Protein AF-A0A6G1VMU2-F1 (afdb_monomer_lite)

pLDDT: mean 72.43, std 15.26, range [37.62, 93.75]

Secondary structure (DSSP, 8-state):
--HHHHHHHHHHHHHHHHHHH-EEEEEEEEEEE-TT--EEEEEEEEEE-TTS-EE--EEEEE--TT-----HHHHHHH--TTS----

Foldseek 3Di:
DDPVVVVVVVVVVVVVCCQAVFDFDDKDWDWDADPVGFTKIKIWTWGQYNVRDTDTDIDIDGPPPPPDPDDPVVVVVVDDPPDDDPD

Radius of gyration: 17.81 Å; chains: 1; bounding box: 45×34×34 Å

Sequence (87 aa):
MAISDISLIFAFENELKERIMGKIINKTITKIVTEEGISLFRRVTKVLMPNGKYRYPVDYFDATPGVVKISKEEMDKVAIPVYEKLI

Structure (mmCIF, N/CA/C/O backbone):
data_AF-A0A6G1VMU2-F1
#
_entry.id   AF-A0A6G1VMU2-F1
#
loop_
_atom_site.group_PDB
_atom_site.id
_atom_site.type_symbol
_atom_site.label_atom_id
_atom_site.label_alt_id
_atom_site.label_comp_id
_atom_site.label_asym_id
_atom_site.label_entity_id
_atom_site.label_seq_id
_atom_site.pdbx_PDB_ins_code
_atom_site.Cartn_x
_atom_site.Cartn_y
_atom_site.Cartn_z
_atom_site.occupancy
_atom_site.B_iso_or_equiv
_atom_site.auth_seq_id
_atom_site.auth_comp_id
_atom_site.auth_asym_id
_atom_site.auth_atom_id
_atom_site.pdbx_PDB_model_num
ATOM 1 N N . MET A 1 1 ? 24.081 -18.334 22.388 1.00 54.09 1 MET A N 1
ATOM 2 C CA . MET A 1 1 ? 23.777 -17.459 21.239 1.00 54.09 1 MET A CA 1
ATOM 3 C C . MET A 1 1 ? 24.326 -16.090 21.556 1.00 54.09 1 MET A C 1
ATOM 5 O O . MET A 1 1 ? 23.849 -15.465 22.497 1.00 54.09 1 MET A O 1
ATOM 9 N N . ALA A 1 2 ? 25.389 -15.689 20.867 1.00 55.31 2 ALA A N 1
ATOM 10 C CA . ALA A 1 2 ? 25.967 -14.365 21.035 1.00 55.31 2 ALA A CA 1
ATOM 11 C C . ALA A 1 2 ? 25.112 -13.343 20.267 1.00 55.31 2 ALA A C 1
ATOM 13 O O . ALA A 1 2 ? 24.479 -13.671 19.267 1.00 55.31 2 ALA A O 1
ATOM 14 N N . ILE A 1 3 ? 25.085 -12.091 20.727 1.00 60.47 3 ILE A N 1
ATOM 15 C CA . ILE A 1 3 ? 24.337 -10.983 20.095 1.00 60.47 3 ILE A CA 1
ATOM 16 C C . ILE A 1 3 ? 24.752 -10.785 18.615 1.00 60.47 3 ILE A C 1
ATOM 18 O O . ILE A 1 3 ? 23.959 -10.326 17.787 1.00 60.47 3 ILE A O 1
ATOM 22 N N . SER A 1 4 ? 25.972 -11.203 18.260 1.00 64.94 4 SER A N 1
ATOM 23 C CA . SER A 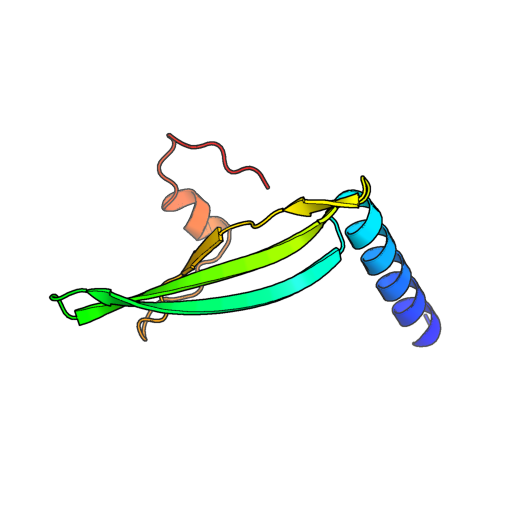1 4 ? 26.491 -11.246 16.889 1.00 64.94 4 SER A CA 1
ATOM 24 C C . SER A 1 4 ? 25.694 -12.166 15.964 1.00 64.94 4 SER A C 1
ATOM 26 O O . SER A 1 4 ? 25.443 -11.802 14.817 1.00 64.94 4 SER A O 1
ATOM 28 N N . ASP A 1 5 ? 25.254 -13.322 16.461 1.00 68.06 5 ASP A N 1
ATOM 29 C CA . ASP A 1 5 ? 24.601 -14.354 15.648 1.00 68.06 5 ASP A CA 1
ATOM 30 C C . ASP A 1 5 ? 23.196 -13.897 15.234 1.00 68.06 5 ASP A C 1
ATOM 32 O O . ASP A 1 5 ? 22.780 -14.068 14.092 1.00 68.06 5 ASP A O 1
ATOM 36 N N . ILE A 1 6 ? 22.493 -13.224 16.150 1.00 69.44 6 ILE A N 1
ATOM 37 C CA . ILE A 1 6 ? 21.152 -12.670 15.922 1.00 69.44 6 ILE A CA 1
ATOM 38 C C . ILE A 1 6 ? 21.207 -11.552 14.874 1.00 69.44 6 ILE A C 1
ATOM 40 O O . ILE A 1 6 ? 20.398 -11.524 13.949 1.00 69.44 6 ILE A O 1
ATOM 44 N N . SER A 1 7 ? 22.195 -10.660 14.976 1.00 66.31 7 SER A N 1
ATOM 45 C CA . SER A 1 7 ? 22.395 -9.565 14.017 1.00 66.31 7 SER A CA 1
ATOM 46 C C . SER A 1 7 ? 22.645 -10.080 12.593 1.00 66.31 7 SER A C 1
ATOM 48 O O . SER A 1 7 ? 22.117 -9.518 11.633 1.00 66.31 7 SER A O 1
ATOM 50 N N . LEU A 1 8 ? 23.405 -11.173 12.458 1.00 69.19 8 LEU A N 1
ATOM 51 C CA . LEU A 1 8 ? 23.681 -11.813 11.170 1.00 69.19 8 LEU A CA 1
ATOM 52 C C . LEU A 1 8 ? 22.421 -12.444 10.561 1.00 69.19 8 LEU A C 1
ATOM 54 O O . LEU A 1 8 ? 22.167 -12.283 9.368 1.00 69.19 8 LEU A O 1
ATOM 58 N N . ILE A 1 9 ? 21.613 -13.119 11.385 1.00 72.69 9 ILE A N 1
ATOM 59 C CA . ILE A 1 9 ? 20.342 -13.723 10.962 1.00 72.69 9 ILE A CA 1
ATOM 60 C C . ILE A 1 9 ? 19.382 -12.640 10.450 1.00 72.69 9 ILE A C 1
ATOM 62 O O . ILE A 1 9 ? 18.843 -12.772 9.354 1.00 72.69 9 ILE A O 1
ATOM 66 N N . PHE A 1 10 ? 19.226 -11.529 11.178 1.00 66.88 10 PHE A N 1
ATOM 67 C CA . PHE A 1 10 ? 18.367 -10.419 10.746 1.00 66.88 10 PHE A CA 1
ATOM 68 C C . PHE A 1 10 ? 18.845 -9.754 9.450 1.00 66.88 10 PHE A C 1
ATOM 70 O O . PHE A 1 10 ? 18.024 -9.378 8.609 1.00 66.88 10 PHE A O 1
ATOM 77 N N . ALA A 1 11 ? 20.159 -9.604 9.272 1.00 71.31 11 ALA A N 1
ATOM 78 C CA . ALA A 1 11 ? 20.720 -9.076 8.033 1.00 71.31 11 ALA A CA 1
ATOM 79 C C . ALA A 1 11 ? 20.407 -10.000 6.845 1.00 71.31 11 ALA A C 1
ATOM 81 O O . ALA A 1 11 ? 19.930 -9.529 5.812 1.00 71.31 11 ALA A O 1
ATOM 82 N N . PHE A 1 12 ? 20.587 -11.311 7.025 1.00 72.44 12 PHE A N 1
ATOM 83 C CA . PHE A 1 12 ? 20.313 -12.314 5.998 1.00 72.44 12 PHE A CA 1
ATOM 84 C C . PHE A 1 12 ? 18.822 -12.398 5.638 1.00 72.44 12 PHE A C 1
ATOM 86 O O . PHE A 1 12 ? 18.465 -12.466 4.461 1.00 72.44 12 PHE A O 1
ATOM 93 N N . GLU A 1 13 ? 17.929 -12.327 6.628 1.00 71.38 13 GLU A N 1
ATOM 94 C CA . GLU A 1 13 ? 16.483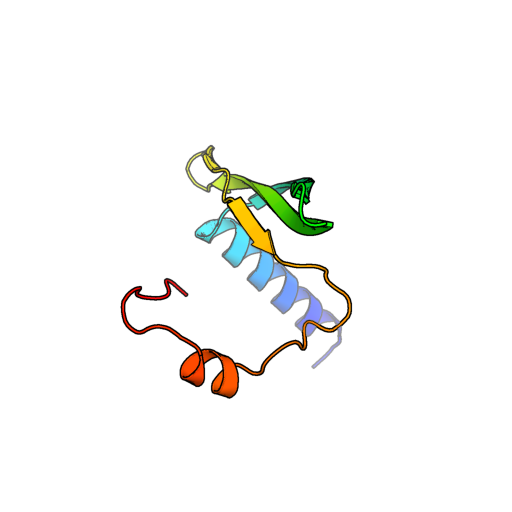 -12.278 6.390 1.00 71.38 13 GLU A CA 1
ATOM 95 C C . GLU A 1 13 ? 16.058 -11.034 5.605 1.00 71.38 13 GLU A C 1
ATOM 97 O O . GLU A 1 13 ? 15.212 -11.124 4.712 1.00 71.38 13 GLU A O 1
ATOM 102 N N . ASN A 1 14 ? 16.629 -9.869 5.920 1.00 69.62 14 ASN A N 1
ATOM 103 C CA . ASN A 1 14 ? 16.340 -8.639 5.188 1.00 69.62 14 ASN A CA 1
ATOM 104 C C . ASN A 1 14 ? 16.846 -8.711 3.745 1.00 69.62 14 ASN A C 1
ATOM 106 O O . ASN A 1 14 ? 16.125 -8.316 2.831 1.00 69.62 14 ASN A O 1
ATOM 110 N N . GLU A 1 15 ? 18.035 -9.267 3.522 1.00 73.00 15 GLU A N 1
ATOM 111 C CA . GLU A 1 15 ? 18.598 -9.441 2.182 1.00 73.00 15 GLU A CA 1
ATOM 112 C C . GLU A 1 15 ? 17.765 -10.413 1.327 1.00 73.00 15 GLU A C 1
ATOM 114 O O . GLU A 1 15 ? 17.465 -10.131 0.164 1.00 73.00 15 GLU A O 1
ATOM 119 N N . LEU A 1 16 ? 17.302 -11.523 1.913 1.00 72.38 16 LEU A N 1
ATOM 120 C CA . LEU A 1 16 ? 16.370 -12.455 1.267 1.00 72.38 16 LEU A CA 1
ATOM 121 C C . LEU A 1 16 ? 15.031 -11.792 0.928 1.00 72.38 16 LEU A C 1
ATOM 123 O O . LEU A 1 16 ? 14.518 -11.972 -0.179 1.00 72.38 16 LEU A O 1
ATOM 127 N N . LYS A 1 17 ? 14.475 -10.992 1.845 1.00 71.25 17 LYS A N 1
ATOM 128 C CA . LYS A 1 17 ? 13.240 -10.234 1.596 1.00 71.25 17 LYS A CA 1
ATOM 129 C C . LYS A 1 17 ? 13.419 -9.229 0.464 1.00 71.25 17 LYS A C 1
ATOM 131 O O . LYS A 1 17 ? 12.565 -9.179 -0.416 1.00 71.25 17 LYS A O 1
ATOM 136 N N . GLU A 1 18 ? 14.523 -8.486 0.419 1.00 74.62 18 GLU A N 1
ATOM 137 C CA . GLU A 1 18 ? 14.807 -7.567 -0.692 1.00 74.62 18 GLU A CA 1
ATOM 138 C C . GLU A 1 18 ? 14.963 -8.312 -2.029 1.00 74.62 18 GLU A C 1
ATOM 140 O O . GLU A 1 18 ? 14.457 -7.848 -3.054 1.00 74.62 18 GLU A O 1
ATOM 145 N N . ARG A 1 19 ? 15.585 -9.499 -2.023 1.00 70.88 19 ARG A N 1
ATOM 146 C CA . ARG A 1 19 ? 15.746 -10.354 -3.211 1.00 70.88 19 ARG A CA 1
ATOM 147 C C . ARG A 1 19 ? 14.450 -10.955 -3.749 1.00 70.88 19 ARG A C 1
ATOM 149 O O . ARG A 1 19 ? 14.408 -11.269 -4.934 1.00 70.88 19 ARG A O 1
ATOM 156 N N . ILE A 1 20 ? 13.424 -11.139 -2.921 1.00 76.31 20 ILE A N 1
ATOM 157 C CA . ILE A 1 20 ? 12.156 -11.771 -3.328 1.00 76.31 20 ILE A CA 1
ATOM 158 C C . ILE A 1 20 ? 11.055 -10.719 -3.522 1.00 76.31 20 ILE A C 1
ATOM 160 O O . ILE A 1 20 ? 10.380 -10.699 -4.551 1.00 76.31 20 ILE A O 1
ATOM 164 N N . MET A 1 21 ? 10.884 -9.820 -2.553 1.00 77.50 21 MET A N 1
ATOM 165 C CA . MET A 1 21 ? 9.795 -8.835 -2.503 1.00 77.50 21 MET A CA 1
ATOM 166 C C . MET A 1 21 ? 10.175 -7.482 -3.120 1.00 77.50 21 MET A C 1
ATOM 168 O O . MET A 1 21 ? 9.293 -6.686 -3.440 1.00 77.50 21 MET A O 1
ATOM 172 N N . GLY A 1 22 ? 11.470 -7.232 -3.325 1.00 82.94 22 GLY A N 1
ATOM 173 C CA . GLY A 1 22 ? 11.997 -5.958 -3.802 1.00 82.94 22 GLY A CA 1
ATOM 174 C C . GLY A 1 22 ? 12.353 -4.990 -2.673 1.00 82.94 22 GLY A C 1
ATOM 175 O O . GLY A 1 22 ? 11.882 -5.089 -1.540 1.00 82.94 22 GLY A O 1
ATOM 176 N N . LYS A 1 23 ? 13.206 -4.019 -3.000 1.00 88.44 23 LYS A N 1
ATOM 177 C CA . LYS A 1 23 ? 13.723 -3.016 -2.069 1.00 88.44 23 LYS A CA 1
ATOM 178 C C . LYS A 1 23 ? 12.809 -1.800 -2.007 1.00 88.44 23 LYS A C 1
ATOM 180 O O . LYS A 1 23 ? 12.493 -1.198 -3.035 1.00 88.44 23 LYS A O 1
ATOM 185 N N . ILE A 1 24 ? 12.420 -1.386 -0.803 1.00 89.38 24 ILE A N 1
ATOM 186 C CA . ILE A 1 24 ? 11.661 -0.146 -0.615 1.00 89.38 24 ILE A CA 1
ATOM 187 C C . ILE A 1 24 ? 12.593 1.051 -0.824 1.00 89.38 24 ILE A C 1
ATOM 189 O O . ILE A 1 24 ? 13.582 1.210 -0.117 1.00 89.38 24 ILE A O 1
ATOM 193 N N . ILE A 1 25 ? 12.251 1.910 -1.782 1.00 93.75 25 ILE A N 1
ATOM 194 C CA . ILE A 1 25 ? 13.020 3.111 -2.127 1.00 93.75 25 ILE A CA 1
ATOM 195 C C . ILE A 1 25 ? 12.434 4.349 -1.458 1.00 93.75 25 ILE A C 1
ATOM 197 O O . ILE A 1 25 ? 13.171 5.211 -0.992 1.00 93.75 25 ILE A O 1
ATOM 201 N N . ASN A 1 26 ? 11.105 4.463 -1.442 1.00 92.38 26 ASN A N 1
ATOM 202 C CA . ASN A 1 26 ? 10.423 5.619 -0.874 1.00 92.38 26 ASN A CA 1
ATOM 203 C C . ASN A 1 26 ? 9.011 5.253 -0.402 1.00 92.38 26 ASN A C 1
ATOM 205 O O . ASN A 1 26 ? 8.405 4.307 -0.911 1.00 92.38 26 ASN A O 1
ATOM 209 N N . LYS A 1 27 ? 8.476 6.035 0.535 1.00 92.12 27 LYS A N 1
ATOM 210 C CA . LYS A 1 27 ? 7.089 5.986 0.994 1.00 92.12 27 LYS A CA 1
ATOM 211 C C . LYS A 1 27 ? 6.517 7.397 0.995 1.00 92.12 27 LYS A C 1
ATOM 213 O O . LYS A 1 27 ? 7.049 8.285 1.652 1.00 92.12 27 LYS A O 1
ATOM 218 N N . THR A 1 28 ? 5.407 7.584 0.298 1.00 91.94 28 THR A N 1
ATOM 219 C CA . THR A 1 28 ? 4.649 8.836 0.299 1.00 91.94 28 THR A CA 1
ATOM 220 C C . THR A 1 28 ? 3.307 8.582 0.960 1.00 91.94 28 THR A C 1
ATOM 222 O O . THR A 1 28 ? 2.608 7.645 0.582 1.00 91.94 28 THR A O 1
ATOM 225 N N . ILE A 1 29 ? 2.957 9.395 1.954 1.00 90.50 29 ILE A N 1
ATOM 226 C CA . ILE A 1 29 ? 1.672 9.319 2.651 1.00 90.50 29 ILE A CA 1
ATOM 227 C C . ILE A 1 29 ? 0.882 10.581 2.323 1.00 90.50 29 ILE A C 1
ATOM 229 O O . ILE A 1 29 ? 1.398 11.691 2.433 1.00 90.50 29 ILE A O 1
ATOM 233 N N . THR A 1 30 ? -0.372 10.404 1.931 1.00 86.94 30 THR A N 1
ATOM 234 C CA . THR A 1 30 ? -1.309 11.482 1.632 1.00 86.94 30 THR A CA 1
ATOM 235 C C . THR A 1 30 ? -2.525 11.329 2.530 1.00 86.94 30 THR A C 1
ATOM 237 O O . THR A 1 30 ? -3.161 10.275 2.533 1.00 86.94 30 THR A O 1
ATOM 240 N N . LYS A 1 31 ? -2.854 12.379 3.286 1.00 85.75 31 LYS A N 1
ATOM 241 C CA . LYS A 1 31 ? -4.110 12.448 4.033 1.00 85.75 31 LYS A CA 1
ATOM 242 C C . LYS A 1 31 ? -5.224 12.879 3.081 1.00 85.75 31 LYS A C 1
ATOM 244 O O . LYS A 1 31 ? -5.099 13.899 2.409 1.00 85.75 31 LYS A O 1
ATOM 249 N N . ILE A 1 32 ? -6.290 12.099 3.036 1.00 80.88 32 ILE A N 1
ATOM 250 C CA . ILE A 1 32 ? -7.523 12.357 2.301 1.00 80.88 32 ILE A CA 1
ATOM 251 C C . ILE A 1 32 ? -8.582 12.665 3.355 1.00 80.88 32 ILE A C 1
ATOM 253 O O . ILE A 1 32 ? -8.780 11.872 4.272 1.00 80.88 32 ILE A O 1
ATOM 257 N N . VAL A 1 33 ? -9.225 13.823 3.248 1.00 79.62 33 VAL A N 1
ATOM 258 C CA . VAL A 1 33 ? -10.331 14.212 4.127 1.00 79.62 33 VAL A CA 1
ATOM 259 C C . VAL A 1 33 ? -11.566 14.363 3.253 1.00 79.62 33 VAL A C 1
ATOM 261 O O . VAL A 1 33 ? -11.520 15.104 2.272 1.00 79.62 33 VAL A O 1
ATOM 264 N N . THR A 1 34 ? -12.623 13.615 3.559 1.00 74.25 34 THR A N 1
ATOM 265 C CA . THR A 1 34 ? -13.909 13.739 2.860 1.00 74.25 34 THR A CA 1
ATOM 266 C C . THR A 1 34 ? -14.675 14.959 3.366 1.00 74.25 34 THR A C 1
ATOM 268 O O . THR A 1 34 ? -14.388 15.481 4.444 1.00 74.25 34 THR A O 1
ATOM 271 N N . GLU A 1 35 ? -15.680 15.403 2.610 1.00 74.69 35 GLU A N 1
ATOM 272 C CA . GLU A 1 35 ? -16.568 16.501 3.027 1.00 74.69 35 GLU A CA 1
ATOM 273 C C . GLU A 1 35 ? -17.327 16.183 4.330 1.00 74.69 35 GLU A C 1
ATOM 275 O O . GLU A 1 35 ? -17.637 17.081 5.105 1.00 74.69 35 GLU A O 1
ATOM 280 N N . GLU A 1 36 ? -17.537 14.896 4.623 1.00 72.44 36 GLU A N 1
ATOM 281 C CA . GLU A 1 36 ? -18.159 14.384 5.854 1.00 72.44 36 GLU A CA 1
ATOM 282 C C . GLU A 1 36 ? -17.186 14.324 7.052 1.00 72.44 36 GLU A C 1
ATOM 284 O O . GLU A 1 36 ? -17.549 13.872 8.136 1.00 72.44 36 GLU A O 1
ATOM 289 N N . GLY A 1 37 ? -15.931 14.758 6.876 1.00 67.12 37 GLY A N 1
ATOM 290 C CA . GLY A 1 37 ? -14.909 14.792 7.927 1.00 67.12 37 GLY A CA 1
ATOM 291 C C . GLY A 1 37 ? -14.152 13.475 8.145 1.00 67.12 37 GLY A C 1
ATOM 292 O O . GLY A 1 37 ? -13.290 13.404 9.025 1.00 67.12 37 GLY A O 1
ATOM 293 N N . ILE A 1 38 ? -14.409 12.443 7.335 1.00 71.62 38 ILE A N 1
ATOM 294 C CA . ILE A 1 38 ? -13.710 11.152 7.419 1.00 71.62 38 ILE A CA 1
ATOM 295 C C . ILE A 1 38 ? -12.271 11.333 6.926 1.00 71.62 38 ILE A C 1
ATOM 297 O O . ILE A 1 38 ? -12.034 11.858 5.838 1.00 71.62 38 ILE A O 1
ATOM 301 N N . SER A 1 39 ? -11.295 10.894 7.725 1.00 72.81 39 SER A N 1
ATOM 302 C CA . SER A 1 39 ? -9.867 10.995 7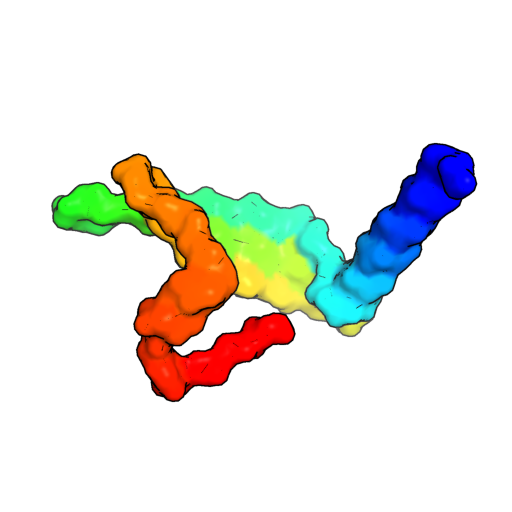.404 1.00 72.81 39 SER A CA 1
ATOM 303 C C . SER A 1 39 ? -9.283 9.635 7.022 1.00 72.81 39 SER A C 1
ATOM 305 O O . SER A 1 39 ? -9.147 8.757 7.863 1.00 72.81 39 SER A O 1
ATOM 307 N N . LEU A 1 40 ? -8.843 9.489 5.776 1.00 78.62 40 LEU A N 1
ATOM 308 C CA . LEU A 1 40 ? -8.148 8.303 5.274 1.00 78.62 40 LEU A CA 1
ATOM 309 C C . LEU A 1 40 ? -6.702 8.647 4.927 1.00 78.62 40 LEU A C 1
ATOM 311 O O . LEU A 1 40 ? -6.416 9.702 4.365 1.00 78.62 40 LEU A O 1
ATOM 315 N N . PHE A 1 41 ? -5.772 7.744 5.206 1.00 83.38 41 PHE A N 1
ATOM 316 C CA . PHE A 1 41 ? -4.382 7.887 4.798 1.00 83.38 41 PHE A CA 1
ATOM 317 C C . PHE A 1 41 ? -4.096 6.921 3.662 1.00 83.38 41 PHE 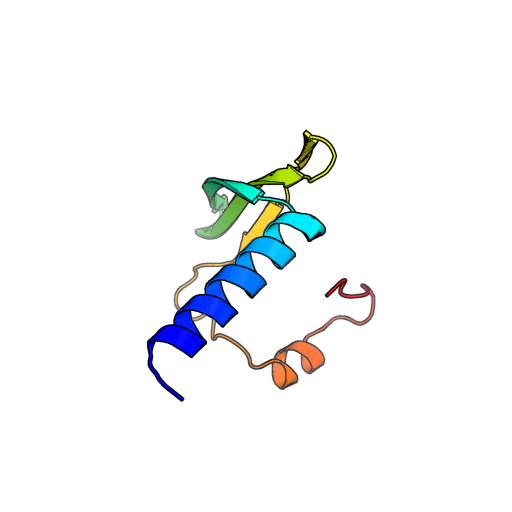A C 1
ATOM 319 O O . PHE A 1 41 ? -4.200 5.706 3.803 1.00 83.38 41 PHE A O 1
ATOM 326 N N . ARG A 1 42 ? -3.716 7.481 2.516 1.00 85.81 42 ARG A N 1
ATOM 327 C CA . ARG A 1 42 ? -3.228 6.727 1.369 1.00 85.81 42 ARG A CA 1
ATOM 328 C C . ARG A 1 42 ? -1.712 6.696 1.424 1.00 85.81 42 ARG A C 1
ATOM 330 O O . ARG A 1 42 ? -1.072 7.744 1.351 1.00 85.81 42 ARG A O 1
ATOM 337 N N . ARG A 1 43 ? -1.128 5.508 1.490 1.00 89.69 43 ARG A N 1
ATOM 338 C CA . ARG A 1 43 ? 0.314 5.310 1.373 1.00 89.69 43 ARG A CA 1
ATOM 339 C C . ARG A 1 43 ? 0.641 4.698 0.023 1.00 89.69 43 ARG A C 1
ATOM 341 O O . ARG A 1 43 ? 0.047 3.715 -0.399 1.00 89.69 43 ARG A O 1
ATOM 348 N N . VAL A 1 44 ? 1.610 5.301 -0.651 1.00 89.75 44 VAL A N 1
ATOM 349 C CA . VAL A 1 44 ? 2.214 4.782 -1.875 1.00 89.75 44 VAL A CA 1
ATOM 350 C C . VAL A 1 44 ? 3.655 4.438 -1.558 1.00 89.75 44 VAL A C 1
ATOM 352 O O . VAL A 1 44 ? 4.432 5.307 -1.157 1.00 89.75 44 VAL A O 1
ATOM 355 N N . THR A 1 45 ? 4.024 3.177 -1.742 1.00 92.00 45 THR A N 1
ATOM 356 C CA . THR A 1 45 ? 5.401 2.722 -1.532 1.00 92.00 45 THR A CA 1
ATOM 357 C C . THR A 1 45 ? 6.055 2.480 -2.884 1.00 92.00 45 THR A C 1
ATOM 359 O O . THR A 1 45 ? 5.549 1.696 -3.674 1.00 92.00 45 THR A O 1
ATOM 362 N N . LYS A 1 46 ? 7.189 3.128 -3.164 1.00 93.75 46 LYS A N 1
ATOM 363 C CA . LYS A 1 46 ? 8.003 2.839 -4.351 1.00 93.75 46 LYS A CA 1
ATOM 364 C C . LYS A 1 46 ? 8.934 1.673 -4.038 1.00 93.75 46 LYS A C 1
ATOM 366 O O . LYS A 1 46 ? 9.803 1.801 -3.176 1.00 93.75 46 LYS A O 1
ATOM 371 N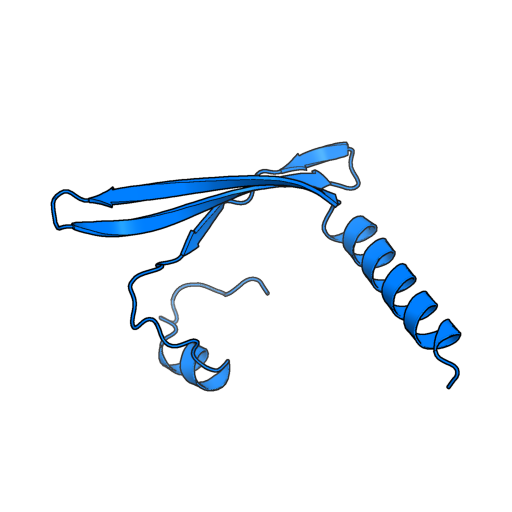 N . VAL A 1 47 ? 8.773 0.569 -4.758 1.00 92.75 47 VAL A N 1
ATOM 372 C CA . VAL A 1 47 ? 9.558 -0.661 -4.597 1.00 92.75 47 VAL A CA 1
ATOM 373 C C . VAL A 1 47 ? 10.369 -0.916 -5.864 1.00 92.75 47 VAL A C 1
ATOM 375 O O . VAL A 1 47 ? 9.810 -0.921 -6.960 1.00 92.75 47 VAL A O 1
ATOM 378 N N . LEU A 1 48 ? 11.679 -1.113 -5.728 1.00 92.88 48 LEU A N 1
ATOM 379 C CA . LEU A 1 48 ? 12.543 -1.618 -6.793 1.00 92.88 48 LEU A CA 1
ATOM 380 C C . LEU A 1 48 ? 12.532 -3.146 -6.745 1.00 92.88 48 LEU A C 1
ATOM 382 O O . LEU A 1 48 ? 13.042 -3.743 -5.800 1.00 92.88 48 LEU A O 1
ATOM 386 N N . MET A 1 49 ? 11.942 -3.774 -7.756 1.00 92.12 49 MET A N 1
ATOM 387 C CA . MET A 1 49 ? 11.890 -5.228 -7.858 1.00 92.12 49 MET A CA 1
ATOM 388 C C . MET A 1 49 ? 13.248 -5.807 -8.287 1.00 92.12 49 MET A C 1
ATOM 390 O O . MET A 1 49 ? 14.022 -5.118 -8.955 1.00 92.12 49 MET A O 1
ATOM 394 N N . PRO A 1 50 ? 13.511 -7.097 -8.011 1.00 87.25 50 PRO A N 1
ATOM 395 C CA . PRO A 1 50 ? 14.746 -7.773 -8.426 1.00 87.25 50 PRO A CA 1
ATOM 396 C C . PRO A 1 50 ? 14.991 -7.752 -9.941 1.00 87.25 50 PRO A C 1
ATOM 398 O O . PRO A 1 50 ? 16.129 -7.769 -10.392 1.00 87.25 50 PRO A O 1
ATOM 401 N N . ASN A 1 51 ? 13.926 -7.661 -10.743 1.00 88.88 51 ASN A N 1
ATOM 402 C CA . ASN A 1 51 ? 14.007 -7.534 -12.201 1.00 88.88 51 ASN A CA 1
ATOM 403 C C . ASN A 1 51 ? 14.302 -6.098 -12.691 1.00 88.88 51 ASN A C 1
ATOM 405 O O . ASN A 1 51 ? 14.130 -5.812 -13.875 1.00 88.88 51 ASN A O 1
ATOM 409 N N . GLY A 1 52 ? 14.661 -5.179 -11.791 1.00 90.94 52 GLY A N 1
ATOM 410 C CA . GLY A 1 52 ? 14.977 -3.782 -12.097 1.00 90.94 52 GLY A CA 1
ATOM 411 C C . GLY A 1 52 ? 13.764 -2.876 -12.333 1.00 90.94 52 GLY A C 1
ATOM 412 O O . GLY A 1 52 ? 13.931 -1.672 -12.514 1.00 90.94 52 GLY A O 1
ATOM 413 N N . LYS A 1 53 ? 12.533 -3.407 -12.324 1.00 92.81 53 LYS A N 1
ATOM 414 C CA . LYS A 1 53 ? 11.316 -2.606 -12.529 1.00 92.81 53 LYS A CA 1
ATOM 415 C C . LYS A 1 53 ? 10.825 -1.995 -11.222 1.00 92.81 53 LYS A C 1
ATOM 417 O O . LYS A 1 53 ? 10.910 -2.608 -10.160 1.00 92.81 53 LYS A O 1
ATOM 422 N N . TYR A 1 54 ? 10.222 -0.814 -11.311 1.00 93.44 54 TYR A N 1
ATOM 423 C CA . TYR A 1 54 ? 9.544 -0.207 -10.170 1.00 93.44 54 TYR A CA 1
ATOM 424 C C . TYR A 1 54 ? 8.097 -0.688 -10.052 1.00 93.44 54 TYR A C 1
ATOM 426 O O . TYR A 1 54 ? 7.373 -0.769 -11.045 1.00 93.44 54 TYR A O 1
ATOM 434 N N . ARG A 1 55 ? 7.665 -0.954 -8.819 1.00 90.12 55 ARG A N 1
ATOM 435 C CA . ARG A 1 55 ? 6.262 -1.141 -8.439 1.00 90.12 55 ARG A CA 1
ATOM 436 C C . ARG A 1 55 ? 5.847 -0.078 -7.431 1.00 90.12 55 ARG A C 1
ATOM 438 O O . ARG A 1 55 ? 6.675 0.429 -6.676 1.00 90.12 55 ARG A O 1
ATOM 445 N N . TYR A 1 56 ? 4.557 0.238 -7.434 1.00 92.94 56 TYR A N 1
ATOM 446 C CA . TYR A 1 56 ? 3.969 1.278 -6.592 1.00 92.94 56 TYR A CA 1
ATOM 447 C C . TYR A 1 56 ? 2.734 0.741 -5.859 1.00 92.94 56 TYR A C 1
ATOM 449 O O . TYR A 1 56 ? 1.624 1.179 -6.159 1.00 92.94 56 TYR A O 1
ATOM 457 N N . PRO A 1 57 ? 2.881 -0.254 -4.961 1.00 88.06 57 PRO A N 1
ATOM 458 C CA . PRO A 1 57 ? 1.775 -0.691 -4.119 1.00 88.06 57 PRO A CA 1
ATOM 459 C C . PRO A 1 57 ? 1.159 0.494 -3.368 1.00 88.06 57 PRO A C 1
ATOM 461 O O . PRO A 1 57 ? 1.867 1.371 -2.857 1.00 88.06 57 PRO A O 1
ATOM 464 N N . VAL A 1 58 ? -0.171 0.496 -3.341 1.00 86.06 58 VAL A N 1
ATOM 465 C CA . VAL A 1 58 ? -0.996 1.504 -2.680 1.00 86.06 58 VAL A CA 1
ATOM 466 C C . VAL A 1 58 ? -1.787 0.812 -1.586 1.00 86.06 58 VAL A C 1
ATOM 468 O O . VAL A 1 58 ? -2.451 -0.189 -1.848 1.00 86.06 58 VAL A O 1
ATOM 471 N N . ASP A 1 59 ? -1.734 1.361 -0.382 1.00 84.94 59 ASP A N 1
ATOM 472 C CA . ASP A 1 59 ? -2.531 0.911 0.748 1.00 84.94 59 ASP A CA 1
ATOM 473 C C . ASP A 1 59 ? -3.274 2.088 1.387 1.00 84.94 59 ASP A C 1
ATOM 475 O O . ASP A 1 59 ? -2.799 3.228 1.382 1.00 84.94 59 ASP A O 1
ATOM 479 N N . TYR A 1 60 ? -4.471 1.804 1.891 1.00 80.88 60 TYR A N 1
ATOM 480 C CA . TYR A 1 60 ? -5.330 2.765 2.569 1.00 80.88 60 TYR A CA 1
ATOM 481 C C . TYR A 1 60 ? -5.479 2.315 4.015 1.00 80.88 60 TYR A C 1
ATOM 483 O O . TYR A 1 60 ? -5.819 1.160 4.270 1.00 80.88 60 TYR A O 1
ATOM 491 N N . PHE A 1 61 ? -5.220 3.212 4.957 1.00 77.56 61 PHE A N 1
ATOM 492 C CA . PHE A 1 61 ? -5.474 2.963 6.368 1.00 77.56 61 PHE A CA 1
ATOM 493 C C . PHE A 1 61 ? -6.146 4.170 7.005 1.00 77.56 61 PHE A C 1
ATOM 495 O O . PHE A 1 61 ? -5.869 5.323 6.671 1.00 77.56 61 PHE A O 1
ATOM 502 N N . ASP A 1 62 ? -7.060 3.880 7.916 1.00 71.81 62 ASP A N 1
ATOM 503 C CA . ASP A 1 62 ? -7.720 4.882 8.730 1.00 71.81 62 ASP A CA 1
ATOM 504 C C . ASP A 1 62 ? -6.807 5.246 9.914 1.00 71.81 62 ASP A C 1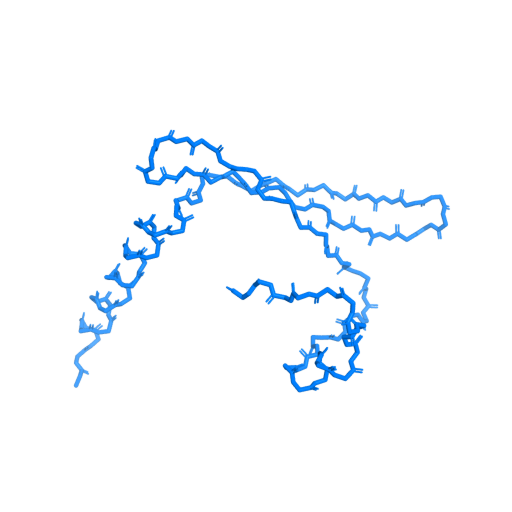
ATOM 506 O O . ASP A 1 62 ? -6.180 4.367 10.510 1.00 71.81 62 ASP A O 1
ATOM 510 N N . ALA A 1 63 ? -6.691 6.537 10.231 1.00 63.84 63 ALA A N 1
ATOM 511 C CA . ALA A 1 63 ? -6.024 6.997 11.454 1.00 63.84 63 ALA A CA 1
ATOM 512 C C . ALA A 1 63 ? -6.991 7.700 12.416 1.00 63.84 63 ALA A C 1
ATOM 514 O O . ALA A 1 63 ? -6.561 8.481 13.267 1.00 63.84 63 ALA A O 1
ATOM 515 N N . THR A 1 64 ? -8.291 7.437 12.278 1.00 59.69 64 THR A N 1
ATOM 516 C CA . THR A 1 64 ? -9.312 7.857 13.232 1.00 59.69 64 THR A CA 1
ATOM 517 C C . THR A 1 64 ? -8.923 7.356 14.631 1.00 59.69 64 THR A C 1
ATOM 519 O O . THR A 1 64 ? -8.666 6.159 14.815 1.00 59.69 64 THR A O 1
ATOM 522 N N . PRO A 1 65 ? -8.835 8.246 15.638 1.00 48.69 65 PRO A N 1
ATOM 523 C CA . PRO A 1 65 ? -8.598 7.842 17.018 1.00 48.69 65 PRO A CA 1
ATOM 524 C C . PRO A 1 65 ? -9.718 6.893 17.464 1.00 48.69 65 PRO A C 1
ATOM 526 O O . PRO A 1 65 ? -10.880 7.285 17.488 1.00 48.69 65 PRO A O 1
ATOM 529 N N . GLY A 1 66 ? -9.379 5.640 17.778 1.00 53.22 66 GLY A N 1
ATOM 530 C CA . GLY A 1 66 ? -10.351 4.594 18.135 1.00 53.22 66 GLY A CA 1
ATOM 531 C C . GLY A 1 66 ? -10.306 3.345 17.251 1.00 53.22 66 GLY A C 1
ATOM 532 O O . GLY A 1 66 ? -10.926 2.343 17.597 1.00 53.22 66 GLY A O 1
ATOM 533 N N . VAL A 1 67 ? -9.533 3.354 16.158 1.00 54.47 67 VAL A N 1
ATOM 534 C CA . VAL A 1 67 ? -9.247 2.135 15.385 1.00 54.47 67 VAL A CA 1
ATOM 535 C C . VAL A 1 67 ? -8.369 1.207 16.231 1.00 54.47 67 VAL A C 1
ATOM 537 O O . VAL A 1 67 ? -7.166 1.424 16.396 1.00 54.47 67 VAL A O 1
ATOM 540 N N . VAL A 1 68 ? -8.985 0.177 16.811 1.00 55.72 68 VAL A N 1
ATOM 541 C CA . VAL A 1 68 ? -8.291 -0.853 17.587 1.00 55.72 68 VAL A CA 1
ATOM 542 C C . VAL A 1 68 ? -7.565 -1.785 16.623 1.00 55.72 68 VAL A C 1
ATOM 544 O O . VAL A 1 68 ? -8.132 -2.267 15.642 1.00 55.72 68 VAL A O 1
ATOM 547 N N . LYS A 1 69 ? -6.287 -2.051 16.900 1.00 56.78 69 LYS A N 1
ATOM 548 C CA . LYS A 1 69 ? -5.513 -3.063 16.182 1.00 56.78 69 LYS A CA 1
ATOM 549 C C . LYS A 1 69 ? -6.102 -4.435 16.524 1.00 56.78 69 LYS A C 1
ATOM 551 O O . LYS A 1 69 ? -5.814 -4.974 17.586 1.00 56.78 69 LYS A O 1
ATOM 556 N N . ILE A 1 70 ? -6.952 -4.956 15.647 1.00 57.22 70 ILE A N 1
ATOM 557 C CA . ILE A 1 70 ? -7.572 -6.271 15.816 1.00 57.22 70 ILE A CA 1
ATOM 558 C C . ILE A 1 70 ? -6.540 -7.389 15.644 1.00 57.22 70 ILE A C 1
ATOM 560 O O . ILE A 1 70 ? -5.619 -7.301 14.823 1.00 57.22 70 ILE A O 1
ATOM 564 N N . SER A 1 71 ? -6.682 -8.437 16.448 1.00 58.69 71 SER A N 1
ATOM 565 C CA . SER A 1 71 ? -5.888 -9.663 16.331 1.00 58.69 71 SER A CA 1
ATOM 566 C C . SER A 1 71 ? -6.168 -10.376 14.996 1.00 58.69 71 SER A C 1
ATOM 568 O O . SER A 1 71 ? -7.182 -10.126 14.343 1.00 58.69 71 SER A O 1
ATOM 570 N N . LYS A 1 72 ? -5.279 -11.286 14.564 1.00 64.50 72 LYS A N 1
ATOM 571 C CA . LYS A 1 72 ? -5.511 -12.101 13.348 1.00 64.50 72 LYS A CA 1
ATOM 572 C C . LYS A 1 72 ? -6.841 -12.865 13.421 1.00 64.50 72 LYS A C 1
ATOM 574 O O . LYS A 1 72 ? -7.553 -12.937 12.428 1.00 64.50 72 LYS A O 1
ATOM 579 N N . GLU A 1 73 ? -7.187 -13.358 14.606 1.00 67.19 73 GLU A N 1
ATOM 580 C CA . GLU A 1 73 ? -8.414 -14.114 14.880 1.00 67.19 73 GLU A CA 1
ATOM 581 C C . GLU A 1 73 ? -9.681 -13.257 14.746 1.00 67.19 73 GLU A C 1
ATOM 583 O O . GLU A 1 73 ? -10.707 -13.717 14.250 1.00 67.19 73 GLU A O 1
ATOM 588 N N . GLU A 1 74 ? -9.627 -11.994 15.169 1.00 58.19 74 GLU A N 1
ATOM 589 C CA . GLU A 1 74 ? -10.732 -11.045 14.998 1.00 58.19 74 GLU A CA 1
ATOM 590 C C . GLU A 1 74 ? -10.838 -10.556 13.552 1.00 58.19 74 GLU A C 1
ATOM 592 O O . GLU A 1 74 ? -11.938 -10.372 13.037 1.00 58.19 74 GLU A O 1
ATOM 597 N N . MET A 1 75 ? -9.704 -10.412 12.866 1.00 59.62 75 MET A N 1
ATOM 598 C CA . MET A 1 75 ? -9.660 -10.034 11.456 1.00 59.62 75 MET A CA 1
ATOM 599 C C . MET A 1 75 ? -10.336 -11.071 10.548 1.00 59.62 75 MET A C 1
ATOM 601 O O . MET A 1 75 ? -10.960 -10.680 9.561 1.00 59.62 75 MET A O 1
ATOM 605 N N . ASP A 1 76 ? -10.242 -12.363 10.867 1.00 61.97 76 ASP A N 1
ATOM 606 C CA . ASP A 1 76 ? -10.912 -13.426 10.106 1.00 61.97 76 ASP A CA 1
ATOM 607 C C . ASP A 1 76 ? -12.433 -13.421 10.302 1.00 61.97 76 ASP A C 1
ATOM 609 O O . ASP A 1 76 ? -13.172 -13.727 9.371 1.00 61.97 76 ASP A O 1
ATOM 613 N N . LYS A 1 77 ? -12.924 -12.987 11.469 1.00 62.38 77 LYS A N 1
ATOM 614 C CA . LYS A 1 77 ? -14.369 -12.852 11.739 1.00 62.38 77 LYS A CA 1
ATOM 615 C C . LYS A 1 77 ? -15.010 -11.671 11.010 1.00 62.38 77 LYS A C 1
ATOM 617 O O . LYS A 1 77 ? -16.207 -11.696 10.744 1.00 62.38 77 LYS A O 1
ATOM 622 N N . VAL A 1 78 ? -14.226 -10.636 10.714 1.00 55.31 78 VAL A N 1
ATOM 623 C CA . VAL A 1 78 ? -14.680 -9.417 10.019 1.00 55.31 78 VAL A CA 1
ATOM 624 C C . VAL A 1 78 ? -14.418 -9.500 8.507 1.00 55.31 78 VAL A C 1
ATOM 626 O O . VAL A 1 78 ? -14.900 -8.670 7.737 1.00 55.31 78 VAL A O 1
ATOM 629 N N . ALA A 1 79 ? -13.667 -10.505 8.049 1.00 51.28 79 ALA A N 1
ATOM 630 C CA . ALA A 1 79 ? -13.367 -10.685 6.637 1.00 51.28 79 ALA A CA 1
ATOM 631 C C . ALA A 1 79 ? -14.635 -11.052 5.847 1.00 51.28 79 ALA A C 1
ATOM 633 O O . ALA A 1 79 ? -15.248 -12.095 6.064 1.00 51.28 79 ALA A O 1
ATOM 634 N N . ILE A 1 80 ? -15.008 -10.200 4.889 1.00 50.56 80 ILE A N 1
ATOM 635 C CA . ILE A 1 80 ? -16.047 -10.513 3.906 1.00 50.56 80 ILE A CA 1
ATOM 636 C C . ILE A 1 80 ? -15.468 -11.581 2.958 1.00 50.56 80 ILE A C 1
ATOM 638 O O . ILE A 1 80 ? -14.436 -11.321 2.334 1.00 50.56 80 ILE A O 1
ATOM 642 N N . PRO A 1 81 ? -16.105 -12.758 2.812 1.00 54.00 81 PRO A N 1
ATOM 643 C CA . PRO A 1 81 ? -15.523 -13.957 2.189 1.00 54.00 81 PRO A CA 1
ATOM 644 C C . PRO A 1 81 ? -15.277 -13.868 0.670 1.00 54.00 81 PRO A C 1
ATOM 646 O O . PRO A 1 81 ? -14.986 -14.872 0.032 1.00 54.00 81 PRO A O 1
ATOM 649 N N . VAL A 1 82 ? -15.412 -12.687 0.065 1.00 45.03 82 VAL A N 1
ATOM 650 C CA . VAL A 1 82 ? -15.445 -12.511 -1.395 1.00 45.03 82 VAL A CA 1
ATOM 651 C C . VAL A 1 82 ? -14.059 -12.217 -1.991 1.00 45.03 82 VAL A C 1
ATOM 653 O O . VAL A 1 82 ? -13.875 -12.363 -3.195 1.00 45.03 82 VAL A O 1
ATOM 656 N N . TYR A 1 83 ? -13.059 -11.865 -1.176 1.00 42.19 83 TYR A N 1
ATOM 657 C CA . TYR A 1 83 ? -11.700 -11.606 -1.661 1.00 42.19 83 TYR A CA 1
ATOM 658 C C . TYR A 1 83 ? -10.672 -12.491 -0.959 1.00 42.19 83 TYR A C 1
ATOM 660 O O . TYR A 1 83 ? -10.493 -12.417 0.257 1.00 42.19 83 TYR A O 1
ATOM 668 N N . GLU A 1 84 ? -9.961 -13.300 -1.745 1.00 43.38 84 GLU A N 1
ATOM 669 C CA . GLU A 1 84 ? -8.769 -14.010 -1.290 1.00 43.38 84 GLU A CA 1
ATOM 670 C C . GLU A 1 84 ? -7.709 -12.994 -0.845 1.00 43.38 84 GLU A C 1
ATOM 672 O O . GLU A 1 84 ? -7.251 -12.151 -1.623 1.00 43.38 84 GLU A O 1
ATOM 677 N N . LYS A 1 85 ? -7.318 -13.061 0.431 1.00 46.44 85 LYS A N 1
ATOM 678 C CA . LYS A 1 85 ? -6.181 -12.296 0.944 1.00 46.44 85 LYS A CA 1
ATOM 679 C C . LYS A 1 85 ? -4.900 -12.939 0.420 1.00 46.44 85 LYS A C 1
ATOM 681 O O . LYS A 1 85 ? -4.507 -14.003 0.886 1.00 46.44 85 LYS A O 1
ATOM 686 N N . LEU A 1 86 ? -4.236 -12.271 -0.519 1.00 37.62 86 LEU A N 1
ATOM 687 C CA . LEU A 1 86 ? -2.849 -12.577 -0.867 1.00 37.62 86 LEU A CA 1
ATOM 688 C C . LEU A 1 86 ? -1.962 -12.156 0.317 1.00 37.62 86 LEU A C 1
ATOM 690 O O . LEU A 1 86 ? -1.780 -10.960 0.555 1.00 37.62 86 LEU A O 1
ATOM 694 N N . ILE A 1 87 ? -1.509 -13.147 1.091 1.00 41.41 87 ILE A N 1
ATOM 695 C CA . ILE A 1 87 ? -0.547 -13.008 2.200 1.00 41.41 87 ILE A CA 1
ATOM 696 C C . ILE A 1 87 ? 0.864 -12.840 1.633 1.00 41.41 87 ILE A C 1
ATOM 698 O O . ILE A 1 87 ? 1.200 -13.573 0.677 1.00 41.41 87 ILE A O 1
#

Organism: NCBI:txid165179